Protein AF-A0A1S6YGE9-F1 (afdb_monomer)

Solvent-accessible surface area (backbone atoms only — not comparable to full-atom values): 4612 Å² total; per-residue (Å²): 140,90,64,98,46,73,66,62,41,52,48,52,49,54,52,45,39,69,76,37,73,90,45,65,71,63,54,79,70,83,33,56,81,41,78,44,71,64,46,73,42,75,96,70,76,39,78,41,73,63,46,73,40,75,38,67,67,48,44,51,36,36,54,50,37,60,48,42,67,73,79,45,89,64,99

InterPro domains:
  IPR004807 UvrABC system, subunit B [PTHR24029] (1-75)
  IPR027417 P-loop containing nucleoside triphosphate hydrolase [G3DSA:3.40.50.300] (1-75)
  IPR027417 P-loop containing nucleoside triphosphate hydrolase [SSF52540] (1-74)

Nearest PDB structures (foldseek):
  3v4r-assembly1_B  TM=9.957E-01  e=8.077E-09  Bacillus subtilis
  3v4r-assembly1_A  TM=9.807E-01  e=2.356E-08  Bacillus subtilis
  6o8e-assembly2_B  TM=9.831E-01  e=5.623E-08  [Bacillus] caldotenax
  2nmv-assembly1_A  TM=9.850E-01  e=5.623E-08  Bacillus subtilis
  2fdc-assembly1_A  TM=9.935E-01  e=9.603E-08  [Bacillus] caldotenax

pLDDT: mean 95.3, std 3.36, range [73.44, 98.06]

Secondary st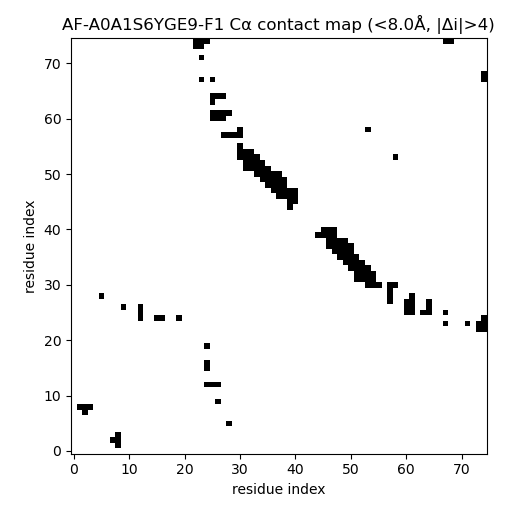ructure (DSSP, 8-state):
---SSHHHHHHHHHHHHHH-TTS--------EEEEE--EEEGGGTEEE--EEEE-HHHHHHHHHHHHHHHH-S--

Structure (mmCIF, N/CA/C/O backbone):
data_AF-A0A1S6YGE9-F1
#
_entry.id   AF-A0A1S6YGE9-F1
#
loop_
_atom_site.group_PDB
_atom_site.id
_atom_site.type_symbol
_atom_site.label_atom_id
_atom_site.label_alt_id
_atom_site.label_comp_id
_atom_site.label_asym_id
_atom_site.label_entity_id
_atom_site.label_seq_id
_atom_site.pdbx_PDB_ins_code
_atom_site.Cartn_x
_atom_site.Cartn_y
_atom_site.Cartn_z
_atom_site.occupancy
_atom_site.B_iso_or_equiv
_atom_site.auth_seq_id
_atom_site.auth_comp_id
_atom_site.auth_asym_id
_atom_site.auth_atom_id
_atom_site.pdbx_PDB_model_num
ATOM 1 N N . VAL A 1 1 ? -11.947 3.421 2.035 1.00 92.75 1 VAL A N 1
ATOM 2 C CA . VAL A 1 1 ? -11.896 4.553 1.069 1.00 92.75 1 VAL A CA 1
ATOM 3 C C . VAL A 1 1 ? -10.719 4.355 0.124 1.00 92.75 1 VAL A C 1
ATOM 5 O O . VAL A 1 1 ? -9.657 3.976 0.600 1.00 92.75 1 VAL A O 1
ATOM 8 N N . ILE A 1 2 ? -10.896 4.570 -1.184 1.00 95.94 2 ILE A N 1
ATOM 9 C CA . ILE A 1 2 ? -9.825 4.440 -2.191 1.00 95.94 2 ILE A CA 1
ATOM 10 C C . ILE A 1 2 ? -9.337 5.838 -2.587 1.00 95.94 2 ILE A C 1
ATOM 12 O O . ILE A 1 2 ? -10.145 6.744 -2.770 1.00 95.94 2 ILE A O 1
ATOM 16 N N . SER A 1 3 ? -8.021 6.006 -2.726 1.00 96.88 3 SER A N 1
ATOM 17 C CA . SER A 1 3 ? -7.373 7.247 -3.165 1.00 96.88 3 SER A CA 1
ATOM 18 C C . SER A 1 3 ? -6.350 6.948 -4.261 1.00 96.88 3 SER A C 1
ATOM 20 O O . SER A 1 3 ? -5.755 5.872 -4.287 1.00 96.88 3 SER A O 1
ATOM 22 N N . HIS A 1 4 ? -6.138 7.907 -5.162 1.00 94.94 4 HIS A N 1
ATOM 23 C CA . HIS A 1 4 ? -5.272 7.748 -6.332 1.00 94.94 4 HIS A CA 1
ATOM 24 C C . HIS A 1 4 ? -3.774 7.938 -6.038 1.00 94.94 4 HIS A C 1
ATOM 26 O O . HIS A 1 4 ? -2.948 7.720 -6.923 1.00 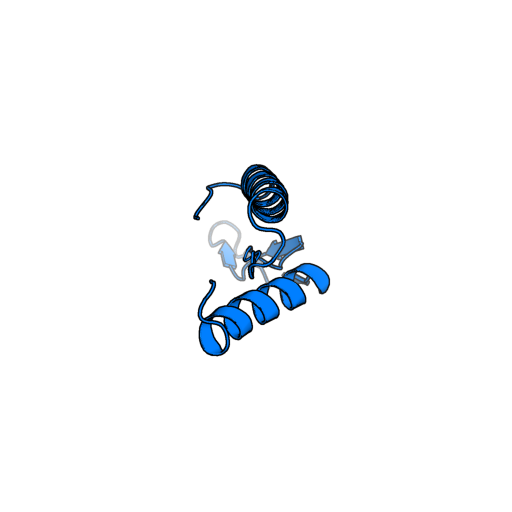94.94 4 HIS A O 1
ATOM 32 N N . ASN A 1 5 ? -3.398 8.388 -4.835 1.00 95.19 5 ASN A N 1
ATOM 33 C CA . ASN A 1 5 ? -1.998 8.619 -4.479 1.00 95.19 5 ASN A CA 1
ATOM 34 C C . ASN A 1 5 ? -1.716 8.398 -2.982 1.00 95.19 5 ASN A C 1
ATOM 36 O O . ASN A 1 5 ? -2.616 8.521 -2.146 1.00 95.19 5 ASN A O 1
ATOM 40 N N . LYS A 1 6 ? -0.442 8.111 -2.661 1.00 94.44 6 LYS A N 1
ATOM 41 C CA . LYS A 1 6 ? 0.020 7.791 -1.297 1.00 94.44 6 LYS A CA 1
ATOM 42 C C . LYS A 1 6 ? -0.103 8.971 -0.317 1.00 94.44 6 LYS A C 1
ATOM 44 O O . LYS A 1 6 ? -0.308 8.757 0.875 1.00 94.44 6 LYS A O 1
ATOM 49 N N . THR A 1 7 ? 0.022 10.208 -0.795 1.00 96.50 7 THR A N 1
ATOM 50 C CA . THR A 1 7 ? -0.031 11.409 0.055 1.00 96.50 7 THR A CA 1
ATOM 51 C C . THR A 1 7 ? -1.444 11.643 0.573 1.00 96.50 7 THR A C 1
ATOM 53 O O . THR A 1 7 ? -1.664 11.723 1.780 1.00 96.50 7 THR A O 1
ATOM 56 N N . LEU A 1 8 ? -2.422 11.673 -0.333 1.00 96.81 8 LEU A N 1
ATOM 57 C CA . LEU A 1 8 ? -3.826 11.848 0.011 1.00 96.81 8 LEU A CA 1
ATOM 58 C C . LEU A 1 8 ? -4.352 10.658 0.821 1.00 96.81 8 LEU A C 1
ATOM 60 O O . LEU A 1 8 ? -5.111 10.854 1.763 1.00 96.81 8 LEU A O 1
ATOM 64 N N . SER A 1 9 ? -3.929 9.424 0.513 1.00 97.12 9 SER A N 1
ATOM 65 C CA . SER A 1 9 ? -4.327 8.267 1.325 1.00 97.12 9 SER A CA 1
ATOM 66 C C . SER A 1 9 ? -3.825 8.372 2.767 1.00 97.12 9 SER A C 1
ATOM 68 O O . SER A 1 9 ? -4.568 8.041 3.688 1.00 97.12 9 SER A O 1
ATOM 70 N N . ALA A 1 10 ? -2.597 8.856 2.980 1.00 96.31 10 ALA A N 1
ATOM 71 C CA . ALA A 1 10 ? -2.053 9.062 4.319 1.00 96.31 10 ALA A CA 1
ATOM 72 C C . ALA A 1 10 ? -2.781 10.185 5.077 1.00 96.31 10 ALA A C 1
ATOM 74 O O . ALA A 1 10 ? -3.023 10.049 6.276 1.00 96.31 10 ALA A O 1
ATOM 75 N N . GLN A 1 11 ? -3.153 11.269 4.388 1.00 97.81 11 GLN A N 1
ATOM 76 C CA . GLN A 1 11 ? -3.960 12.342 4.971 1.00 97.81 11 GLN A CA 1
ATOM 77 C C . GLN A 1 11 ? -5.324 11.815 5.436 1.00 97.81 11 GLN A C 1
ATOM 79 O O . GLN A 1 11 ? -5.658 11.954 6.610 1.00 97.81 11 GLN A O 1
ATOM 84 N N . LEU A 1 12 ? -6.058 11.131 4.552 1.00 97.69 12 LEU A N 1
ATOM 85 C CA . LEU A 1 12 ? -7.362 10.546 4.874 1.00 97.69 12 LEU A CA 1
ATOM 86 C C . LEU A 1 12 ? -7.275 9.554 6.039 1.00 97.69 12 LEU A C 1
ATOM 88 O O . LEU A 1 12 ? -8.123 9.572 6.922 1.00 97.69 12 LEU A O 1
ATOM 92 N N . TYR A 1 13 ? -6.237 8.713 6.078 1.00 97.19 13 TYR A N 1
ATOM 93 C CA . TYR A 1 13 ? -6.016 7.787 7.191 1.00 97.19 13 TYR A CA 1
ATOM 94 C C . TYR A 1 13 ? -5.870 8.516 8.536 1.00 97.19 13 TYR A C 1
ATOM 96 O O . TYR A 1 13 ? -6.484 8.114 9.525 1.00 97.19 13 TYR A O 1
ATOM 104 N N . ARG A 1 14 ? -5.094 9.609 8.577 1.00 97.25 14 ARG A N 1
ATOM 105 C CA . ARG A 1 14 ? -4.909 10.417 9.795 1.00 97.25 14 ARG A CA 1
ATOM 106 C C . ARG A 1 14 ? -6.199 11.111 10.222 1.00 97.25 14 ARG A C 1
ATOM 108 O O . ARG A 1 14 ? -6.525 11.094 11.404 1.00 97.25 14 ARG A O 1
ATOM 115 N N . GLU A 1 15 ? -6.928 11.688 9.271 1.00 98.06 15 GLU A N 1
ATOM 116 C CA . GLU A 1 15 ? -8.210 12.344 9.540 1.00 98.06 15 GLU A CA 1
ATOM 117 C C . GLU A 1 15 ? -9.243 11.342 10.068 1.00 98.06 15 GLU A C 1
ATOM 119 O O . GLU A 1 15 ? -9.849 11.583 11.110 1.00 98.06 15 GLU A O 1
ATOM 124 N N . PHE A 1 16 ? -9.376 10.167 9.441 1.00 97.38 16 PHE A N 1
ATOM 125 C CA . PHE A 1 16 ? -10.295 9.131 9.917 1.00 97.38 16 PHE A CA 1
ATOM 126 C C . PHE A 1 16 ? -9.915 8.579 11.286 1.00 97.38 16 PHE A C 1
ATOM 128 O O . PHE A 1 16 ? -10.810 8.343 12.090 1.00 97.38 16 PHE A O 1
ATOM 135 N N . LYS A 1 17 ? -8.621 8.432 11.598 1.00 95.88 17 LYS A N 1
ATOM 136 C CA . LYS A 1 17 ? -8.184 8.099 12.964 1.00 95.88 17 LYS A CA 1
ATOM 137 C C . LYS A 1 17 ? -8.633 9.144 13.989 1.00 95.88 17 LYS A C 1
ATOM 139 O O . LYS A 1 17 ? -8.947 8.773 15.112 1.00 95.88 17 LYS A O 1
ATOM 144 N N . GLY A 1 18 ? -8.668 10.422 13.609 1.00 96.38 18 GLY A N 1
ATOM 145 C CA . GLY A 1 18 ? -9.190 11.497 14.454 1.00 96.38 18 GLY A CA 1
ATOM 146 C C . GLY A 1 18 ? -10.713 11.467 14.599 1.00 96.38 18 GLY A C 1
ATOM 147 O O . GLY A 1 18 ? -11.224 11.700 15.690 1.00 96.38 18 GLY A O 1
ATOM 148 N N . PHE A 1 19 ? -11.440 11.156 13.523 1.00 97.25 19 PHE A N 1
ATOM 149 C CA . PHE A 1 19 ? -12.904 11.068 13.550 1.00 97.25 19 PHE A CA 1
ATOM 150 C C . PHE A 1 19 ? -13.429 9.815 14.259 1.00 97.25 19 PHE A C 1
ATOM 152 O O . PHE A 1 19 ? -14.487 9.870 14.879 1.00 97.25 19 PHE A O 1
ATOM 159 N N . PHE A 1 20 ? -12.694 8.705 14.186 1.00 96.56 20 PHE A N 1
ATOM 160 C CA . PHE A 1 20 ? -13.095 7.405 14.719 1.00 96.56 20 PHE A CA 1
ATOM 161 C C . PHE A 1 20 ? -12.006 6.831 15.644 1.00 96.56 20 PHE A C 1
ATOM 163 O O . PHE A 1 20 ? -11.327 5.867 15.276 1.00 96.56 20 PHE A O 1
ATOM 170 N N . PRO A 1 21 ? -11.800 7.421 16.837 1.00 94.62 21 PRO A N 1
ATOM 171 C CA . PRO A 1 21 ? -10.705 7.043 17.732 1.00 94.62 21 PRO A CA 1
ATOM 172 C C . PRO A 1 21 ? -10.841 5.620 18.295 1.00 94.62 21 PRO A C 1
ATOM 174 O O . PRO A 1 21 ? -9.829 4.963 18.533 1.00 94.62 21 PRO A O 1
ATOM 177 N N . ASP A 1 22 ? -12.072 5.132 18.460 1.00 94.25 22 ASP A N 1
ATOM 178 C CA . ASP A 1 22 ? -12.358 3.820 19.051 1.00 94.25 22 ASP A CA 1
ATOM 179 C C . ASP A 1 22 ? -12.485 2.696 18.002 1.00 94.25 22 ASP A C 1
ATOM 181 O O . ASP A 1 22 ? -12.481 1.509 18.347 1.00 94.25 22 ASP A O 1
ATOM 185 N N . ASN A 1 23 ? -12.556 3.047 16.711 1.00 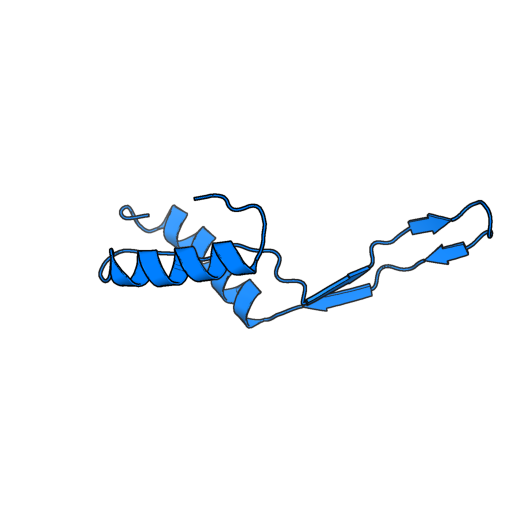95.00 23 ASN A N 1
ATOM 186 C CA . ASN A 1 23 ? -12.751 2.091 15.622 1.00 95.00 23 ASN A CA 1
ATOM 187 C C . ASN A 1 23 ? -11.445 1.662 14.937 1.00 95.00 23 ASN A C 1
ATOM 189 O O . ASN A 1 23 ? -10.406 2.334 14.983 1.00 95.00 23 ASN A O 1
ATOM 193 N N . ALA A 1 24 ? -11.502 0.530 14.233 1.00 94.81 24 ALA A N 1
ATOM 194 C CA . ALA A 1 24 ? -10.403 0.042 13.404 1.00 94.81 24 ALA A CA 1
ATOM 195 C C . ALA A 1 24 ? -10.268 0.830 12.091 1.00 94.81 24 ALA A C 1
ATOM 197 O O . ALA A 1 24 ? -10.643 0.380 11.015 1.00 94.81 24 ALA A O 1
ATOM 198 N N . VAL A 1 25 ? -9.652 2.009 12.165 1.00 96.56 25 VAL A N 1
ATOM 199 C CA . VAL A 1 25 ? -9.170 2.706 10.964 1.00 96.56 25 VAL A CA 1
ATOM 200 C C . VAL A 1 25 ? -7.833 2.099 10.535 1.00 96.56 25 VAL A C 1
ATOM 202 O O . VAL A 1 25 ? -6.873 2.116 11.308 1.00 96.56 25 VAL A O 1
ATOM 205 N N . GLU A 1 26 ? -7.766 1.583 9.310 1.00 96.62 26 GLU A N 1
ATOM 206 C CA . GLU A 1 26 ? -6.635 0.807 8.784 1.00 96.62 26 GLU A CA 1
ATOM 207 C C . GLU A 1 26 ? -6.033 1.434 7.517 1.00 96.62 26 GLU A C 1
ATOM 209 O O . GLU A 1 26 ? -6.681 2.220 6.819 1.00 96.62 26 GLU A O 1
ATOM 214 N N . TYR A 1 27 ? -4.779 1.087 7.203 1.00 96.56 27 TYR A N 1
ATOM 215 C CA . TYR A 1 27 ? -4.045 1.649 6.065 1.00 96.56 27 TYR A CA 1
ATOM 216 C C . TYR A 1 27 ? -3.465 0.565 5.155 1.00 96.56 27 TYR A C 1
ATOM 218 O O . TYR A 1 27 ? -2.621 -0.229 5.567 1.00 96.56 27 TYR A O 1
ATOM 226 N N . PHE A 1 28 ? -3.887 0.558 3.886 1.00 97.25 28 PHE A N 1
ATOM 227 C CA . PHE A 1 28 ? -3.491 -0.460 2.914 1.00 97.25 28 PHE A CA 1
ATOM 228 C C . PHE A 1 28 ? -2.991 0.172 1.612 1.00 97.25 28 PHE A C 1
ATOM 230 O O . PHE A 1 28 ? -3.768 0.545 0.734 1.00 97.25 28 PHE A O 1
ATOM 237 N N . VAL A 1 29 ? -1.669 0.272 1.473 1.00 96.62 29 VAL A N 1
ATOM 238 C CA . VAL A 1 29 ? -0.994 0.763 0.259 1.00 96.62 29 VAL A CA 1
ATOM 239 C C . VAL A 1 29 ? 0.092 -0.213 -0.184 1.00 96.62 29 VAL A C 1
ATOM 241 O O . VAL A 1 29 ? 0.365 -1.200 0.501 1.00 96.62 29 VAL A O 1
ATOM 244 N N . SER A 1 30 ? 0.698 0.023 -1.351 1.00 95.75 30 SER A N 1
ATOM 245 C CA . SER A 1 30 ? 1.881 -0.739 -1.764 1.00 95.75 30 SER A CA 1
ATOM 246 C C . SER A 1 30 ? 2.992 -0.580 -0.724 1.00 95.75 30 SER A C 1
ATOM 248 O O . SER A 1 30 ? 3.359 0.545 -0.375 1.00 95.75 30 SER A O 1
ATOM 250 N N . TYR A 1 31 ? 3.504 -1.716 -0.256 1.00 95.56 31 TYR A N 1
ATOM 251 C CA . TYR A 1 31 ? 4.566 -1.825 0.742 1.00 95.56 31 TYR A CA 1
ATOM 252 C C . TYR A 1 31 ? 5.966 -1.779 0.125 1.00 95.56 31 TYR A C 1
ATOM 254 O O . TYR A 1 31 ? 6.948 -1.938 0.838 1.00 95.56 31 TYR A O 1
ATOM 262 N N . TYR A 1 32 ? 6.067 -1.568 -1.186 1.00 94.94 32 TYR A N 1
ATOM 263 C CA . TYR A 1 32 ? 7.341 -1.327 -1.841 1.00 94.94 32 TYR A CA 1
ATOM 264 C C . TYR A 1 32 ? 7.715 0.157 -1.747 1.00 94.94 32 TYR A C 1
ATOM 266 O O . TYR A 1 32 ? 6.924 1.029 -2.142 1.00 94.94 32 TYR A O 1
ATOM 274 N N . ASP A 1 33 ? 8.921 0.424 -1.244 1.00 91.19 33 ASP A N 1
ATOM 275 C CA . ASP A 1 33 ? 9.568 1.741 -1.326 1.00 91.19 33 ASP A CA 1
ATOM 276 C C . ASP A 1 33 ? 10.182 1.936 -2.715 1.00 91.19 33 ASP A C 1
ATOM 278 O O . ASP A 1 33 ? 10.063 3.002 -3.315 1.00 91.19 33 ASP A O 1
ATOM 282 N N . TYR A 1 34 ? 10.752 0.858 -3.257 1.00 93.12 34 TYR A N 1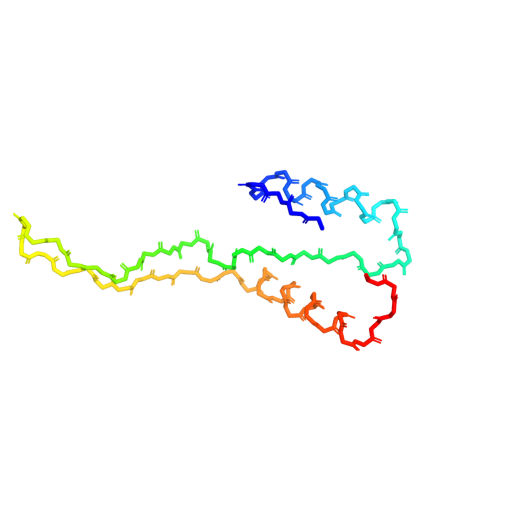
ATOM 283 C CA . TYR A 1 34 ? 11.246 0.763 -4.623 1.00 93.12 34 TYR A CA 1
ATOM 284 C C . TYR A 1 34 ? 10.775 -0.552 -5.240 1.00 93.12 34 TYR A C 1
ATOM 286 O O . TYR A 1 34 ? 10.798 -1.591 -4.577 1.00 93.12 34 TYR A O 1
ATOM 294 N N . TYR A 1 35 ? 10.339 -0.512 -6.496 1.00 94.62 35 TYR A N 1
ATOM 295 C CA . TYR A 1 35 ? 9.954 -1.708 -7.233 1.00 94.62 35 TYR A CA 1
ATOM 296 C C . TYR A 1 35 ? 10.275 -1.550 -8.713 1.00 94.62 35 TYR A C 1
ATOM 298 O O . TYR A 1 35 ? 9.721 -0.684 -9.392 1.00 94.62 35 TYR A O 1
ATOM 306 N N . GLN A 1 36 ? 11.123 -2.440 -9.202 1.00 95.94 36 GLN A N 1
ATOM 307 C CA . GLN A 1 36 ? 11.441 -2.629 -10.599 1.00 95.94 36 GLN A CA 1
ATOM 308 C C . GLN A 1 36 ? 10.922 -4.007 -11.024 1.00 95.94 36 GLN A C 1
ATOM 310 O O . GLN A 1 36 ? 11.365 -5.025 -10.485 1.00 95.94 36 GLN A O 1
ATOM 315 N N . PRO A 1 37 ? 9.950 -4.070 -11.948 1.00 96.06 37 PRO A N 1
ATOM 316 C CA . PRO A 1 37 ? 9.470 -5.341 -12.459 1.00 96.06 37 PRO A CA 1
ATOM 317 C C . PRO A 1 37 ? 10.516 -5.992 -13.362 1.00 96.06 37 PRO A C 1
ATOM 319 O O . PRO A 1 37 ? 11.293 -5.315 -14.038 1.00 96.06 37 PRO A O 1
ATOM 322 N N . GLU A 1 38 ? 10.449 -7.315 -13.429 1.00 97.31 38 GLU A N 1
ATOM 323 C CA . GLU A 1 38 ? 11.118 -8.072 -14.477 1.00 97.31 38 GLU A CA 1
ATOM 324 C C . GLU A 1 38 ? 10.559 -7.663 -15.843 1.00 97.31 38 GLU A C 1
ATOM 326 O O . GLU A 1 38 ? 9.340 -7.598 -16.037 1.00 97.31 38 GLU A O 1
ATOM 331 N N . SER A 1 39 ? 1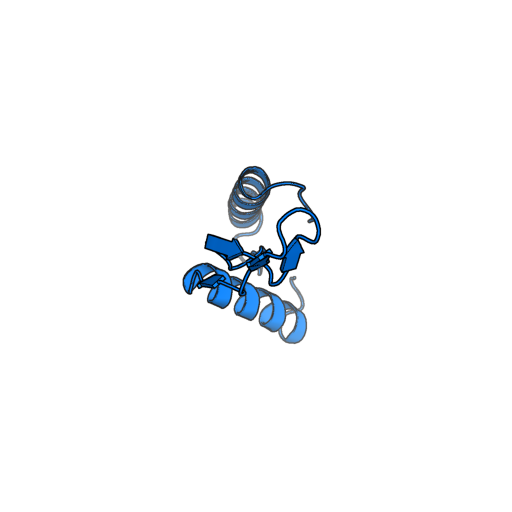1.440 -7.356 -16.792 1.00 97.31 39 SER A N 1
ATOM 332 C CA . SER A 1 39 ? 11.025 -7.003 -18.147 1.00 97.31 39 SER A CA 1
ATOM 333 C C . SER A 1 39 ? 12.116 -7.281 -19.170 1.00 97.31 39 SER A C 1
ATOM 335 O O . SER A 1 39 ? 13.294 -7.393 -18.850 1.00 97.31 39 SER A O 1
ATOM 337 N N . TYR A 1 40 ? 11.714 -7.379 -20.431 1.00 96.94 40 TYR A N 1
ATOM 338 C CA . TYR A 1 40 ? 12.630 -7.488 -21.557 1.00 96.94 40 TYR A CA 1
ATOM 339 C C . TYR A 1 40 ? 12.368 -6.332 -22.522 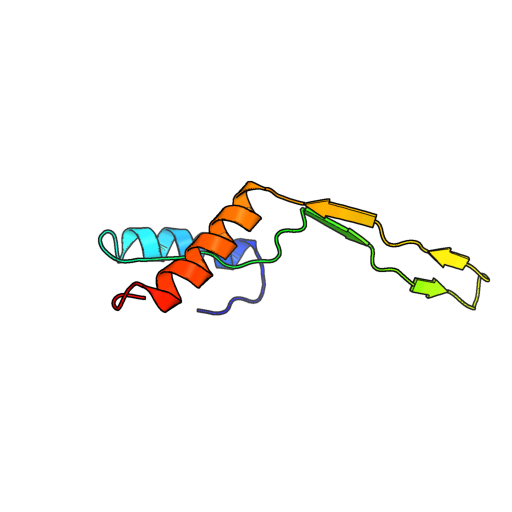1.00 96.94 40 TYR A C 1
ATOM 341 O O . TYR A 1 40 ? 11.216 -6.044 -22.850 1.00 96.94 40 TYR A O 1
ATOM 349 N N . VAL A 1 41 ? 13.434 -5.658 -22.960 1.00 96.81 41 VAL A N 1
ATOM 350 C CA . VAL A 1 41 ? 13.401 -4.525 -23.893 1.00 96.81 41 VAL A CA 1
ATOM 351 C C . VAL A 1 41 ? 13.989 -4.981 -25.235 1.00 96.81 41 VAL A C 1
ATOM 353 O O . VAL A 1 41 ? 15.210 -4.927 -25.411 1.00 96.81 41 VAL A O 1
ATOM 356 N N . PRO A 1 42 ? 13.150 -5.379 -26.216 1.00 97.00 42 PRO A N 1
ATOM 357 C CA . PRO A 1 42 ? 13.625 -6.006 -27.453 1.00 97.00 42 PRO A CA 1
ATOM 358 C C . PRO A 1 42 ? 14.542 -5.109 -28.282 1.00 97.00 42 PRO A C 1
ATOM 360 O O . PRO A 1 42 ? 15.528 -5.568 -28.842 1.00 97.00 42 PRO A O 1
ATOM 363 N N . ALA A 1 43 ? 14.260 -3.802 -28.317 1.00 97.25 43 ALA A N 1
ATOM 364 C CA . 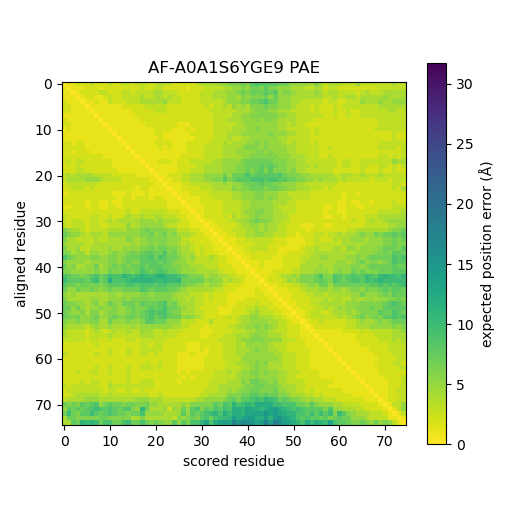ALA A 1 43 ? 15.043 -2.832 -29.086 1.00 97.25 43 ALA A CA 1
ATOM 365 C C . ALA A 1 43 ? 16.517 -2.738 -28.650 1.00 97.25 43 ALA A C 1
ATOM 367 O O . ALA A 1 43 ? 17.334 -2.172 -29.372 1.00 97.25 43 ALA A O 1
ATOM 368 N N . ARG A 1 44 ? 16.846 -3.240 -27.455 1.00 95.56 44 ARG A N 1
ATOM 369 C CA . ARG A 1 44 ? 18.198 -3.230 -26.887 1.00 95.56 44 ARG A CA 1
ATOM 370 C C . ARG A 1 44 ? 18.700 -4.626 -26.532 1.00 95.56 44 ARG A C 1
ATOM 372 O O . ARG A 1 44 ? 19.759 -4.712 -25.926 1.00 95.56 44 ARG A O 1
ATOM 379 N N . ASP A 1 45 ? 17.929 -5.666 -26.855 1.00 95.44 45 ASP A N 1
ATOM 380 C CA . ASP A 1 45 ? 18.154 -7.037 -26.385 1.00 95.44 45 ASP A CA 1
ATOM 381 C C . ASP A 1 45 ? 18.498 -7.094 -24.882 1.00 95.44 45 ASP A C 1
ATOM 383 O O . ASP A 1 45 ? 19.430 -7.762 -24.443 1.00 95.44 45 ASP A O 1
ATOM 387 N N . LEU A 1 46 ? 17.783 -6.291 -24.085 1.00 97.25 46 LEU A N 1
ATOM 388 C CA . LEU A 1 46 ? 18.092 -6.089 -22.674 1.00 97.25 46 LEU A CA 1
ATOM 389 C C . LEU A 1 46 ? 17.048 -6.783 -21.813 1.00 97.25 46 LEU A C 1
ATOM 391 O O . LEU A 1 46 ? 15.886 -6.373 -21.785 1.00 97.25 46 LEU A O 1
ATOM 395 N N . TYR A 1 47 ? 17.485 -7.786 -21.065 1.00 96.88 47 TYR A N 1
ATOM 396 C CA . TYR A 1 47 ? 16.724 -8.329 -19.952 1.00 96.88 47 TYR A CA 1
ATOM 397 C C . TYR A 1 47 ? 17.005 -7.519 -18.684 1.00 96.88 47 TYR A C 1
ATOM 399 O O . TYR A 1 47 ? 18.150 -7.202 -18.363 1.00 96.88 47 TYR A O 1
ATOM 407 N N . ILE A 1 48 ? 15.934 -7.150 -17.995 1.00 95.94 48 ILE A N 1
ATOM 408 C CA . ILE A 1 48 ? 15.939 -6.377 -16.765 1.00 95.94 48 ILE A CA 1
ATOM 409 C C . ILE A 1 48 ? 15.359 -7.273 -15.677 1.00 95.94 48 ILE A C 1
ATOM 411 O O . ILE A 1 48 ? 14.169 -7.593 -15.704 1.00 95.94 48 ILE A O 1
ATOM 415 N N . GLU A 1 49 ? 16.199 -7.655 -14.720 1.00 96.81 49 GLU A N 1
ATOM 416 C CA . GLU A 1 49 ? 15.781 -8.445 -13.566 1.00 96.81 49 GLU A CA 1
ATOM 417 C C . GLU A 1 49 ? 14.867 -7.652 -12.630 1.00 96.81 49 GLU A C 1
ATOM 419 O O . GLU A 1 49 ? 14.910 -6.420 -12.549 1.00 96.81 49 GLU A O 1
ATOM 424 N N . LYS A 1 50 ? 14.036 -8.392 -11.896 1.00 95.56 50 LYS A N 1
ATOM 425 C CA . LYS A 1 50 ? 13.225 -7.829 -10.824 1.00 95.56 50 LYS A CA 1
ATOM 426 C C . LYS A 1 50 ? 14.123 -7.404 -9.666 1.00 95.56 50 LYS A C 1
ATOM 428 O O . LYS A 1 50 ? 14.839 -8.229 -9.107 1.00 95.56 50 LYS A O 1
ATOM 433 N N . ASP A 1 51 ? 13.951 -6.168 -9.220 1.00 95.44 51 ASP A N 1
ATOM 434 C CA . ASP A 1 51 ? 14.557 -5.657 -7.994 1.00 95.44 51 ASP A CA 1
ATOM 435 C C . ASP A 1 51 ? 13.508 -4.901 -7.174 1.00 95.44 51 ASP A C 1
ATOM 437 O O . ASP A 1 51 ? 12.614 -4.250 -7.718 1.00 95.44 51 ASP A O 1
ATOM 441 N N . ALA A 1 52 ? 13.550 -5.027 -5.852 1.00 95.31 52 ALA A N 1
ATOM 442 C CA . ALA A 1 52 ? 12.573 -4.386 -4.989 1.00 95.31 52 ALA A CA 1
ATOM 443 C C . ALA A 1 52 ? 13.091 -4.185 -3.567 1.00 95.31 52 ALA A C 1
ATOM 445 O O . ALA A 1 52 ? 13.731 -5.057 -2.984 1.00 95.31 52 ALA A O 1
ATOM 446 N N . SER A 1 53 ? 12.676 -3.071 -2.968 1.00 95.69 53 SER A N 1
ATOM 447 C CA . SER A 1 53 ? 12.860 -2.782 -1.549 1.00 95.69 53 SER A CA 1
ATOM 44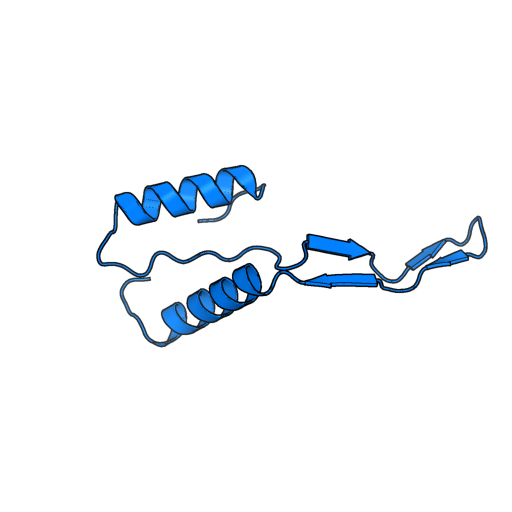8 C C . SER A 1 53 ? 11.510 -2.692 -0.845 1.00 95.69 53 SER A C 1
ATOM 450 O O . SER A 1 53 ? 10.567 -2.066 -1.343 1.00 95.69 53 SER A O 1
ATOM 452 N N . ILE A 1 54 ? 11.413 -3.342 0.313 1.00 93.94 54 ILE A N 1
ATOM 453 C CA . ILE A 1 54 ? 10.181 -3.498 1.085 1.00 93.94 54 ILE A CA 1
ATOM 454 C C . ILE A 1 54 ? 10.222 -2.626 2.337 1.00 93.94 54 ILE A C 1
ATOM 456 O O . ILE A 1 54 ? 11.141 -2.714 3.148 1.00 93.94 54 ILE A O 1
ATOM 460 N N . ASN A 1 55 ? 9.138 -1.889 2.552 1.00 95.38 55 ASN A N 1
ATOM 461 C CA . ASN A 1 55 ? 8.852 -1.194 3.789 1.00 95.38 55 ASN A CA 1
ATOM 462 C C . ASN A 1 55 ? 8.154 -2.126 4.795 1.00 95.38 55 ASN A C 1
ATOM 464 O O . ASN A 1 55 ? 6.976 -2.478 4.644 1.00 95.38 55 ASN A O 1
ATOM 468 N N . ALA A 1 56 ? 8.878 -2.522 5.844 1.00 96.12 56 ALA A N 1
ATOM 469 C CA . ALA A 1 56 ? 8.367 -3.438 6.864 1.00 96.12 56 ALA A CA 1
ATOM 470 C C . ALA A 1 56 ? 7.179 -2.860 7.656 1.00 96.12 56 ALA A C 1
ATOM 472 O O . ALA A 1 56 ? 6.264 -3.600 8.025 1.00 96.12 56 ALA A O 1
ATOM 473 N N . GLU A 1 57 ? 7.155 -1.544 7.886 1.00 95.12 57 GLU A N 1
ATOM 474 C CA . GLU A 1 57 ? 6.070 -0.886 8.613 1.00 95.12 57 GLU A CA 1
ATOM 475 C C . GLU A 1 57 ? 4.768 -0.913 7.810 1.00 95.12 57 GLU A C 1
ATOM 477 O O . GLU A 1 57 ? 3.738 -1.344 8.331 1.00 95.12 57 GLU A O 1
ATOM 482 N N . ILE A 1 58 ? 4.817 -0.549 6.525 1.00 95.81 58 ILE A N 1
ATOM 483 C CA . ILE A 1 58 ? 3.639 -0.615 5.648 1.00 95.81 58 ILE A CA 1
ATOM 484 C C . ILE A 1 58 ? 3.156 -2.058 5.495 1.00 95.81 58 ILE A C 1
ATOM 486 O O . ILE A 1 58 ? 1.949 -2.300 5.488 1.00 95.81 58 ILE A O 1
ATOM 490 N N . ASN A 1 59 ? 4.065 -3.035 5.421 1.00 96.62 59 ASN A N 1
ATOM 491 C CA . ASN A 1 59 ? 3.668 -4.441 5.378 1.00 96.62 59 ASN A CA 1
ATOM 492 C C . ASN A 1 59 ? 2.900 -4.862 6.643 1.00 96.62 59 ASN A C 1
ATOM 494 O O . ASN A 1 59 ? 1.853 -5.500 6.549 1.00 96.62 59 ASN A O 1
ATOM 498 N N . ARG A 1 60 ? 3.360 -4.437 7.826 1.00 96.62 60 ARG A N 1
ATOM 499 C CA . ARG A 1 60 ? 2.645 -4.669 9.088 1.00 96.62 60 ARG A CA 1
ATOM 500 C C . ARG A 1 60 ? 1.258 -4.018 9.088 1.00 96.62 60 ARG A C 1
ATOM 502 O O . ARG A 1 60 ? 0.300 -4.662 9.505 1.00 96.62 60 ARG A O 1
ATOM 509 N N . MET A 1 61 ? 1.130 -2.786 8.591 1.00 96.81 61 MET A N 1
ATOM 510 C CA . MET A 1 61 ? -0.175 -2.113 8.485 1.00 96.81 61 MET A CA 1
ATOM 511 C C . MET A 1 61 ? -1.130 -2.851 7.538 1.00 96.81 61 MET A C 1
ATOM 513 O O . MET A 1 61 ? -2.309 -2.995 7.846 1.00 96.81 61 MET A O 1
ATOM 517 N N . ARG A 1 62 ? -0.626 -3.397 6.423 1.00 97.38 62 ARG A N 1
ATOM 518 C CA . ARG A 1 62 ? -1.439 -4.212 5.504 1.00 97.38 62 ARG A CA 1
ATOM 519 C C . ARG A 1 62 ? -1.978 -5.472 6.173 1.00 97.38 62 ARG A C 1
ATOM 521 O O . ARG A 1 62 ? -3.143 -5.800 5.975 1.00 97.38 62 ARG A O 1
ATOM 528 N N . LEU A 1 63 ? -1.136 -6.157 6.949 1.00 96.81 63 LEU A N 1
ATOM 529 C CA . LEU A 1 63 ? -1.544 -7.342 7.704 1.00 96.81 63 LEU A CA 1
ATOM 530 C C . L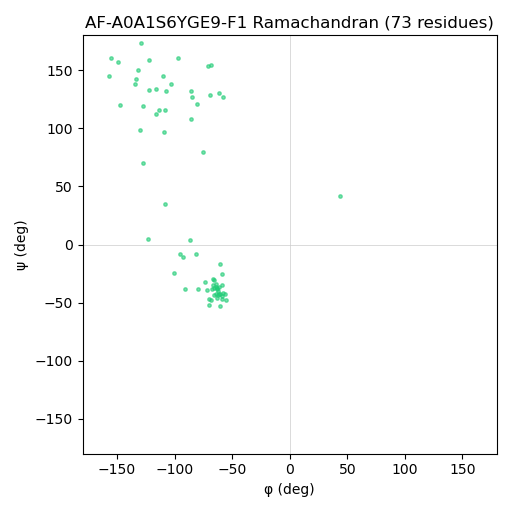EU A 1 63 ? -2.602 -6.989 8.758 1.00 96.81 63 LEU A C 1
ATOM 532 O O . LEU A 1 63 ? -3.606 -7.693 8.853 1.00 96.81 63 LEU A O 1
ATOM 536 N N . SER A 1 64 ? -2.424 -5.870 9.473 1.00 96.38 64 SER A N 1
ATOM 537 C CA . SER A 1 64 ? -3.431 -5.330 10.402 1.00 96.38 64 SER A CA 1
ATOM 538 C C . SER A 1 64 ? -4.768 -5.099 9.702 1.00 96.38 64 SER A C 1
ATOM 540 O O . SER A 1 64 ? -5.790 -5.597 10.160 1.00 96.38 64 SER A O 1
ATOM 542 N N . ALA A 1 65 ? -4.757 -4.456 8.531 1.00 96.25 65 ALA A N 1
ATOM 543 C CA . ALA A 1 65 ? -5.968 -4.190 7.762 1.00 96.25 65 ALA A CA 1
ATOM 544 C C . ALA A 1 65 ? -6.727 -5.473 7.393 1.00 96.25 65 ALA A C 1
ATOM 546 O O . ALA A 1 65 ? -7.938 -5.559 7.586 1.00 96.25 65 ALA A O 1
ATOM 547 N N . THR A 1 66 ? -6.020 -6.491 6.892 1.00 96.50 66 THR A N 1
ATOM 548 C CA . THR A 1 66 ? -6.645 -7.777 6.547 1.00 96.50 66 THR A CA 1
ATOM 549 C C . THR A 1 66 ? -7.156 -8.533 7.768 1.00 96.50 66 THR A C 1
ATOM 551 O O . THR A 1 66 ? -8.187 -9.188 7.680 1.00 96.50 66 THR A O 1
ATOM 554 N N . PHE A 1 67 ? -6.456 -8.435 8.898 1.00 96.12 67 PHE A N 1
ATOM 555 C CA . PHE A 1 67 ? -6.857 -9.075 10.146 1.00 96.12 67 PHE A CA 1
ATOM 556 C C . PHE A 1 67 ? -8.100 -8.410 10.744 1.00 96.12 67 PHE A C 1
ATOM 558 O O . PHE A 1 67 ? -9.064 -9.098 11.070 1.00 96.12 67 PHE A O 1
ATOM 565 N N . SER A 1 68 ? -8.120 -7.076 10.814 1.00 95.19 68 SER A N 1
ATOM 566 C CA . SER A 1 68 ? -9.271 -6.309 11.290 1.00 95.19 68 SER A CA 1
ATOM 567 C C . SER A 1 68 ? -10.528 -6.650 10.489 1.00 95.19 68 SER A C 1
ATOM 569 O O . SER A 1 68 ? -11.558 -6.916 11.096 1.00 95.19 68 SER A O 1
ATOM 571 N N . LEU A 1 69 ? -10.440 -6.769 9.158 1.00 93.75 69 LEU A N 1
ATOM 572 C CA . LEU A 1 69 ? -11.577 -7.181 8.317 1.00 93.75 69 LEU A CA 1
ATOM 573 C C . LEU A 1 69 ? -12.160 -8.564 8.664 1.00 93.75 69 LEU A C 1
ATOM 575 O O . LEU A 1 69 ? -13.319 -8.818 8.348 1.00 93.75 69 LEU A O 1
ATOM 579 N N . MET A 1 70 ? -11.371 -9.462 9.259 1.00 94.06 70 MET A N 1
ATOM 580 C CA . MET A 1 70 ? -11.816 -10.811 9.627 1.00 94.06 70 MET A CA 1
ATOM 581 C C . MET A 1 70 ? -12.370 -10.872 11.054 1.00 94.06 70 MET A C 1
ATOM 583 O O . MET A 1 70 ? -13.352 -11.565 11.303 1.00 94.06 70 MET A O 1
ATOM 587 N N . GLU A 1 71 ? -11.753 -10.144 11.985 1.00 93.06 71 GLU A N 1
ATOM 588 C CA . GLU A 1 71 ? -12.021 -10.284 13.424 1.00 93.06 71 GLU A CA 1
ATOM 589 C C . GLU A 1 71 ? -12.946 -9.204 13.992 1.00 93.06 71 GLU A C 1
ATOM 591 O O . GLU A 1 71 ? -13.596 -9.401 15.022 1.00 93.06 71 GLU A O 1
ATOM 596 N N . ARG A 1 72 ? -13.007 -8.036 13.350 1.00 90.75 72 ARG A N 1
ATOM 597 C CA . ARG A 1 72 ? -13.718 -6.868 13.864 1.00 90.75 72 ARG A CA 1
ATOM 598 C C . ARG A 1 72 ? -14.961 -6.576 13.035 1.00 90.75 72 ARG A C 1
ATOM 600 O O . ARG A 1 72 ? -14.997 -6.768 11.827 1.00 90.75 72 ARG A O 1
ATOM 607 N N . ARG A 1 73 ? -16.006 -6.095 13.710 1.00 86.88 73 ARG A N 1
ATOM 608 C CA . ARG A 1 73 ? -17.268 -5.674 13.071 1.00 86.88 73 ARG A CA 1
ATOM 609 C C . ARG A 1 73 ? -17.334 -4.177 12.792 1.00 86.88 73 ARG A C 1
ATOM 611 O O . ARG A 1 73 ? -18.297 -3.715 12.195 1.00 86.88 73 ARG A O 1
ATOM 618 N N . ASP A 1 74 ? -16.361 -3.428 13.291 1.00 83.94 74 ASP A N 1
ATOM 619 C CA . ASP A 1 74 ? -16.328 -1.971 13.284 1.00 83.94 74 ASP A CA 1
ATOM 620 C C . ASP A 1 74 ? -15.293 -1.420 12.289 1.00 83.94 74 ASP A C 1
ATOM 622 O O . ASP A 1 74 ? -14.638 -0.409 12.554 1.00 83.94 74 ASP A O 1
ATOM 626 N N . VAL A 1 75 ? -15.150 -2.132 11.167 1.00 73.44 75 VAL A N 1
ATOM 627 C CA . VAL A 1 75 ? -14.257 -1.845 10.033 1.00 73.44 75 VAL A CA 1
ATOM 628 C C . VAL A 1 75 ? -15.075 -1.519 8.793 1.00 73.44 75 VAL A C 1
ATOM 630 O O . VAL A 1 75 ? -16.137 -2.159 8.614 1.00 73.44 75 VAL A O 1
#

Organism: NCBI:txid53436

Sequence (75 aa):
VISHNKTLSAQLYREFKGFFPDNAVEYFVSYYDYYQPESYVPARDLYIEKDASINAEINRMRLSATFSLMERRDV

Radius of gyration: 17.16 Å; Cα contacts (8 Å, |Δi|>4): 82; chains: 1; bounding box: 36×23×48 Å

Mean predicted aligned error: 3.62 Å

Foldseek 3Di:
DDDPDPVVQVVVLVVVCVVCVPAPRAGADDQWPDWDDFDADVVVRDTDHTDTDGRPVNVVRNVSVVVCVVPPPRD